Protein AF-A0A2W4LML4-F1 (afdb_monomer_lite)

Sequence (157 aa):
MCNQLRMGRSRRPENVGRGRPRARAVLAECALAEILEGARALVAPDVSPLAVELAHSPLGDSTELEAYFGSLPVYGAAENRIVLAGSVADRPLHTLRDLLAAAIEEQCRHALVLLPLDGSLARRVRLTRGSRCARARRRRRRTTSCARLRAGRCSRT

Structure (mmCIF, N/CA/C/O backbone):
data_AF-A0A2W4LML4-F1
#
_entry.id   AF-A0A2W4LML4-F1
#
loop_
_atom_site.group_PDB
_atom_site.id
_atom_site.type_symbol
_atom_site.label_atom_id
_atom_site.label_alt_id
_atom_site.label_comp_id
_atom_site.label_asym_id
_atom_site.label_entity_id
_atom_site.label_seq_id
_atom_site.pdbx_PDB_ins_code
_atom_site.Cartn_x
_atom_site.Cartn_y
_atom_site.Cartn_z
_atom_site.occupancy
_atom_site.B_iso_or_equiv
_atom_site.auth_seq_id
_atom_site.auth_comp_id
_atom_site.auth_asym_id
_atom_site.auth_atom_id
_atom_site.pdbx_PDB_model_num
ATOM 1 N N . MET A 1 1 ? 36.272 46.919 -28.232 1.00 36.78 1 MET A N 1
ATOM 2 C CA . MET A 1 1 ? 36.590 45.723 -29.045 1.00 36.78 1 MET A CA 1
ATOM 3 C C . MET A 1 1 ? 35.836 44.524 -28.478 1.00 36.78 1 MET A C 1
ATOM 5 O O . MET A 1 1 ? 35.698 44.440 -27.269 1.00 36.78 1 MET A O 1
ATOM 9 N N . CYS A 1 2 ? 35.292 43.699 -29.379 1.00 38.84 2 CYS A N 1
ATOM 10 C CA . CYS A 1 2 ? 34.509 42.461 -29.230 1.00 38.84 2 CYS A CA 1
ATOM 11 C C . CYS A 1 2 ? 34.312 41.829 -27.837 1.00 38.84 2 CYS A C 1
ATOM 13 O O . CYS A 1 2 ? 35.239 41.245 -27.291 1.00 38.84 2 CYS A O 1
ATOM 15 N N . ASN A 1 3 ? 33.048 41.746 -27.400 1.00 34.66 3 ASN A N 1
ATOM 16 C CA . ASN A 1 3 ? 32.565 40.670 -26.530 1.00 34.66 3 ASN A CA 1
ATOM 17 C C . ASN A 1 3 ? 31.539 39.833 -27.312 1.00 34.66 3 ASN A C 1
ATOM 19 O O . ASN A 1 3 ? 30.392 40.235 -27.499 1.00 34.66 3 ASN A O 1
ATOM 23 N N . GLN A 1 4 ? 31.982 38.680 -27.821 1.00 45.94 4 GLN A N 1
ATOM 24 C CA . GLN A 1 4 ? 31.119 37.681 -28.447 1.00 45.94 4 GLN A CA 1
ATOM 25 C C . GLN A 1 4 ? 30.332 36.938 -27.363 1.00 45.94 4 GLN A C 1
ATOM 27 O O . GLN A 1 4 ? 30.822 35.996 -26.742 1.00 45.94 4 GLN A O 1
ATOM 32 N N . LEU A 1 5 ? 29.078 37.338 -27.167 1.00 45.25 5 LEU A N 1
ATOM 33 C CA . LEU A 1 5 ? 28.087 36.536 -26.461 1.00 45.25 5 LEU A CA 1
ATOM 34 C C . LEU A 1 5 ? 27.708 35.347 -27.353 1.00 45.25 5 LEU A C 1
ATOM 36 O O . LEU A 1 5 ? 26.933 35.471 -28.302 1.00 45.25 5 LEU A O 1
ATOM 40 N N . ARG A 1 6 ? 28.291 34.179 -27.060 1.00 50.88 6 ARG A N 1
ATOM 41 C CA . ARG A 1 6 ? 27.882 32.894 -27.638 1.00 50.88 6 ARG A CA 1
ATOM 42 C C . ARG A 1 6 ? 26.445 32.591 -27.213 1.00 50.88 6 ARG A C 1
ATOM 44 O O . ARG A 1 6 ? 26.184 32.131 -26.105 1.00 50.88 6 ARG A O 1
ATOM 51 N N . MET A 1 7 ? 25.533 32.864 -28.139 1.00 44.16 7 MET A N 1
ATOM 52 C CA . MET A 1 7 ? 24.129 32.480 -28.109 1.00 44.16 7 MET A CA 1
ATOM 53 C C . MET A 1 7 ? 23.958 30.974 -27.898 1.00 44.16 7 MET A C 1
ATOM 55 O O . MET A 1 7 ? 24.740 30.148 -28.375 1.00 44.16 7 MET A O 1
ATOM 59 N N . GLY A 1 8 ? 22.905 30.666 -27.146 1.00 47.91 8 GLY A N 1
ATOM 60 C CA . GLY A 1 8 ? 22.579 29.375 -26.572 1.00 47.91 8 GLY A CA 1
ATOM 61 C C . GLY A 1 8 ? 22.643 28.204 -27.542 1.00 47.91 8 GLY A C 1
ATOM 62 O O . GLY A 1 8 ? 22.030 28.191 -28.609 1.00 47.91 8 GLY A O 1
ATOM 63 N N . ARG A 1 9 ? 23.299 27.137 -27.081 1.00 45.03 9 ARG A N 1
ATOM 64 C CA . ARG A 1 9 ? 22.987 25.789 -27.544 1.00 45.03 9 ARG A CA 1
ATOM 65 C C . ARG A 1 9 ? 21.539 25.501 -27.155 1.00 45.03 9 ARG A C 1
ATOM 67 O O . ARG A 1 9 ? 21.256 25.180 -26.004 1.00 45.03 9 ARG A O 1
ATOM 74 N N . SER A 1 10 ? 20.641 25.627 -28.127 1.00 51.31 10 SER A N 1
ATOM 75 C CA . SER A 1 10 ? 19.319 25.009 -28.099 1.00 51.31 10 SER A CA 1
ATOM 76 C C . SER A 1 10 ? 19.516 23.516 -27.839 1.00 51.31 10 SER A C 1
ATOM 78 O O . SER A 1 10 ? 19.880 22.749 -28.733 1.00 51.31 10 SER A O 1
ATOM 80 N N . ARG A 1 11 ? 19.370 23.108 -26.573 1.00 49.19 11 ARG A N 1
ATOM 81 C CA . ARG A 1 11 ? 19.261 21.699 -26.210 1.00 49.19 11 ARG A CA 1
ATOM 82 C C . ARG A 1 11 ? 17.929 21.238 -26.778 1.00 49.19 11 ARG A C 1
ATOM 84 O O . ARG A 1 11 ? 16.879 21.479 -26.186 1.00 49.19 11 ARG A O 1
ATOM 91 N N . ARG A 1 12 ? 17.975 20.612 -27.956 1.00 49.50 12 ARG A N 1
ATOM 92 C CA . ARG A 1 12 ? 16.870 19.786 -28.440 1.00 49.50 12 ARG A CA 1
ATOM 93 C C . ARG A 1 12 ? 16.466 18.853 -27.289 1.00 49.50 12 ARG A C 1
ATOM 95 O O . ARG A 1 12 ? 17.358 18.235 -26.707 1.00 49.50 12 ARG A O 1
ATOM 102 N N . PRO A 1 13 ? 15.175 18.746 -26.937 1.00 54.97 13 PRO A N 1
ATOM 103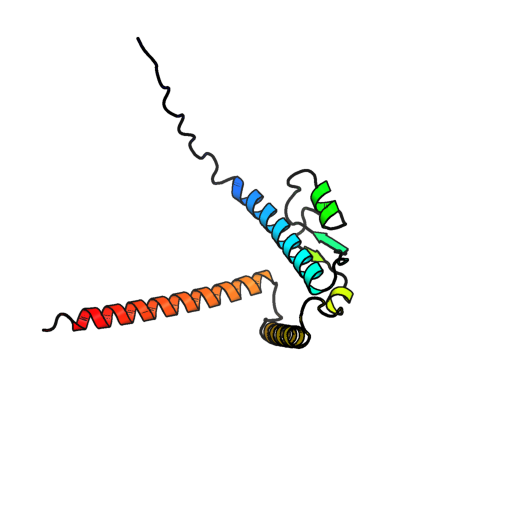 C CA . PRO A 1 13 ? 14.715 17.731 -26.002 1.00 54.97 13 PRO A CA 1
ATOM 104 C C . PRO A 1 13 ? 14.861 16.361 -26.675 1.00 54.97 13 PRO A C 1
ATOM 106 O O . PRO A 1 13 ? 13.932 15.825 -27.275 1.00 54.97 13 PRO A O 1
ATOM 109 N N . GLU A 1 14 ? 16.068 15.807 -26.625 1.00 47.34 14 GLU A N 1
ATOM 110 C CA . GLU A 1 14 ? 16.317 14.416 -26.953 1.00 47.34 14 GLU A CA 1
ATOM 111 C C . GLU A 1 14 ? 15.668 13.552 -25.867 1.00 47.34 14 GLU A C 1
ATOM 113 O O . GLU A 1 14 ? 16.011 13.634 -24.690 1.00 47.34 14 GLU A O 1
ATOM 118 N N . ASN A 1 15 ? 14.744 12.691 -26.306 1.00 49.81 15 ASN A N 1
ATOM 119 C CA . ASN A 1 15 ? 14.163 11.551 -25.583 1.00 49.81 15 ASN A CA 1
ATOM 120 C C . ASN A 1 15 ? 12.845 11.753 -24.811 1.00 49.81 15 ASN A C 1
ATOM 122 O O . ASN A 1 15 ? 12.696 11.297 -23.679 1.00 49.81 15 ASN A O 1
ATOM 126 N N . VAL A 1 16 ? 11.794 12.223 -25.492 1.00 55.59 16 VAL A N 1
ATOM 127 C CA . VAL A 1 16 ? 10.392 12.061 -25.024 1.00 55.59 16 VAL A CA 1
ATOM 128 C C . VAL A 1 16 ? 9.948 10.573 -24.965 1.00 55.59 16 VAL A C 1
ATOM 130 O O . VAL A 1 16 ? 8.914 10.239 -24.385 1.00 55.59 16 VAL A O 1
ATOM 133 N N . GLY A 1 17 ? 10.737 9.644 -25.525 1.00 52.38 17 GLY A N 1
ATOM 134 C CA . GLY A 1 17 ? 10.432 8.205 -25.565 1.00 52.38 17 GLY A CA 1
ATOM 135 C C . GLY A 1 17 ? 10.957 7.365 -24.391 1.00 52.38 17 GLY A C 1
ATOM 136 O O . GLY A 1 17 ? 10.295 6.407 -23.999 1.00 52.38 17 GLY A O 1
ATOM 137 N N . ARG A 1 18 ? 12.108 7.715 -23.793 1.00 54.50 18 ARG A N 1
ATOM 138 C CA . ARG A 1 18 ? 12.780 6.878 -22.770 1.00 54.50 18 ARG A CA 1
ATOM 139 C C . ARG A 1 18 ? 12.356 7.175 -21.325 1.00 54.50 18 ARG A C 1
ATOM 141 O O . ARG A 1 18 ? 12.561 6.342 -20.452 1.00 54.50 18 ARG A O 1
ATOM 148 N N . GLY A 1 19 ? 11.723 8.323 -21.062 1.00 62.62 19 GLY A N 1
ATOM 149 C CA . GLY A 1 19 ? 11.315 8.723 -19.704 1.00 62.62 19 GLY A CA 1
ATOM 150 C C . GLY A 1 19 ? 10.008 8.097 -19.201 1.00 62.62 19 GLY A C 1
ATOM 151 O O . GLY A 1 19 ? 9.740 8.105 -18.002 1.00 62.62 19 GLY A O 1
ATOM 152 N N . ARG A 1 20 ? 9.179 7.537 -20.092 1.00 74.62 20 ARG A N 1
ATOM 153 C CA . ARG A 1 20 ? 7.840 7.038 -19.725 1.00 74.62 20 ARG A CA 1
ATOM 154 C C . ARG A 1 20 ? 7.857 5.822 -18.787 1.00 74.62 20 ARG A C 1
ATOM 156 O O . ARG A 1 20 ? 7.042 5.821 -17.867 1.00 74.62 20 ARG A O 1
ATOM 163 N N . PRO A 1 21 ? 8.725 4.807 -18.972 1.00 84.12 21 PRO A N 1
ATOM 164 C CA . PRO A 1 21 ? 8.778 3.664 -18.059 1.00 84.12 21 PRO A CA 1
ATOM 165 C C . PRO A 1 21 ? 9.237 4.068 -16.655 1.00 84.12 21 PRO A C 1
ATOM 167 O O . PRO A 1 21 ? 8.585 3.707 -15.682 1.00 84.12 21 PRO A O 1
ATOM 170 N N . ARG A 1 22 ? 10.281 4.904 -16.556 1.00 87.62 22 ARG A N 1
ATOM 171 C CA . ARG A 1 22 ? 10.805 5.384 -15.268 1.00 87.62 22 ARG A CA 1
ATOM 172 C C . ARG A 1 22 ? 9.794 6.256 -14.526 1.00 87.62 22 ARG A C 1
ATOM 174 O O . ARG A 1 22 ? 9.556 6.029 -13.351 1.00 87.62 22 ARG A O 1
ATOM 181 N N . ALA A 1 23 ? 9.139 7.191 -15.216 1.00 89.00 23 ALA A N 1
ATOM 182 C CA . ALA A 1 23 ? 8.093 8.010 -14.602 1.00 89.00 23 ALA A CA 1
ATOM 183 C C . ALA A 1 23 ? 6.917 7.161 -14.090 1.00 89.00 23 ALA A C 1
ATOM 185 O O . ALA A 1 23 ? 6.370 7.442 -13.033 1.00 89.00 23 ALA A O 1
ATOM 186 N N . ARG A 1 24 ? 6.532 6.102 -14.815 1.00 89.88 24 ARG A N 1
ATOM 187 C CA . ARG A 1 24 ? 5.488 5.172 -14.357 1.00 89.88 24 ARG A CA 1
ATOM 188 C C . ARG A 1 24 ? 5.910 4.363 -13.134 1.00 89.88 24 ARG A C 1
ATOM 190 O O . ARG A 1 24 ? 5.059 4.131 -12.288 1.00 89.88 24 ARG A O 1
ATOM 197 N N . ALA A 1 25 ? 7.170 3.940 -13.067 1.00 94.12 25 ALA A N 1
ATOM 198 C CA . ALA A 1 25 ? 7.717 3.223 -11.920 1.00 94.12 25 ALA A CA 1
ATOM 199 C C . ALA A 1 25 ? 7.715 4.104 -10.662 1.00 94.12 25 ALA A C 1
ATOM 201 O O . ALA A 1 25 ? 7.101 3.733 -9.673 1.00 94.12 25 ALA A O 1
ATOM 202 N N . VAL A 1 26 ? 8.236 5.333 -10.757 1.00 94.81 26 VAL A N 1
ATOM 203 C CA . VAL A 1 26 ? 8.196 6.304 -9.645 1.00 94.81 26 VAL A CA 1
ATOM 204 C C . VAL A 1 26 ? 6.759 6.563 -9.186 1.00 94.81 26 VAL A C 1
ATOM 206 O O . VAL A 1 26 ? 6.466 6.531 -8.001 1.00 94.81 26 VAL A O 1
ATOM 209 N N . LEU A 1 27 ? 5.826 6.764 -10.122 1.00 93.56 27 LEU A N 1
ATOM 210 C CA . LEU A 1 27 ? 4.416 6.955 -9.769 1.00 93.56 27 LEU A CA 1
ATOM 211 C C . LEU A 1 27 ? 3.790 5.720 -9.104 1.00 93.56 27 LEU A C 1
ATOM 213 O O . LEU A 1 27 ? 2.842 5.876 -8.340 1.00 93.56 27 LEU A O 1
ATOM 217 N N . ALA A 1 28 ? 4.269 4.512 -9.406 1.00 94.56 28 ALA A N 1
ATOM 218 C CA . ALA A 1 28 ? 3.814 3.299 -8.738 1.00 94.56 28 ALA A CA 1
ATOM 219 C C . ALA A 1 28 ? 4.337 3.227 -7.297 1.00 94.56 28 ALA A C 1
ATOM 221 O O . ALA A 1 28 ? 3.540 2.974 -6.398 1.00 94.56 28 ALA A O 1
ATOM 222 N N . GLU A 1 29 ? 5.625 3.515 -7.079 1.00 97.06 29 GLU A N 1
ATOM 223 C CA . GLU A 1 29 ? 6.229 3.609 -5.743 1.00 97.06 29 GLU A CA 1
ATOM 224 C C . GLU A 1 29 ? 5.509 4.665 -4.886 1.00 97.06 29 GLU A C 1
ATOM 226 O O .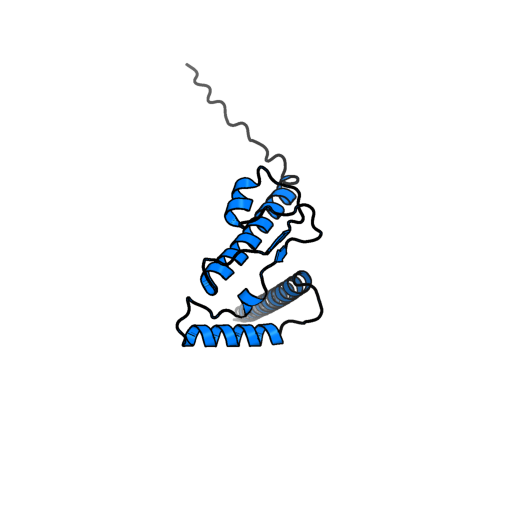 GLU A 1 29 ? 5.036 4.345 -3.796 1.00 97.06 29 GLU A O 1
ATOM 231 N N . CYS A 1 30 ? 5.314 5.884 -5.412 1.00 96.44 30 CYS A N 1
ATOM 232 C CA . CYS A 1 30 ? 4.582 6.950 -4.716 1.00 96.44 30 CYS A CA 1
ATOM 233 C C . CYS A 1 30 ? 3.143 6.544 -4.380 1.00 96.44 30 CYS A C 1
ATOM 235 O O . CYS A 1 30 ? 2.679 6.798 -3.276 1.00 96.44 30 CYS A O 1
ATOM 237 N N . ALA A 1 31 ? 2.432 5.891 -5.304 1.00 95.50 31 ALA A N 1
ATOM 238 C CA . ALA A 1 31 ? 1.056 5.473 -5.051 1.00 95.50 31 ALA A CA 1
ATOM 239 C C . ALA A 1 31 ? 0.959 4.421 -3.934 1.00 95.50 31 ALA A C 1
ATOM 241 O O . ALA A 1 31 ? 0.025 4.471 -3.137 1.00 95.50 31 ALA A O 1
ATOM 242 N N . LEU A 1 32 ? 1.899 3.469 -3.859 1.00 96.94 32 LEU A N 1
ATOM 243 C CA . LEU A 1 32 ? 1.935 2.505 -2.753 1.00 96.94 32 LEU A CA 1
ATOM 244 C C . LEU A 1 32 ? 2.316 3.177 -1.428 1.00 96.94 32 LEU A C 1
ATOM 246 O O . LEU A 1 32 ? 1.731 2.841 -0.398 1.00 96.94 32 LEU A O 1
ATOM 250 N N . ALA A 1 33 ? 3.238 4.144 -1.460 1.00 96.44 33 ALA A N 1
ATOM 251 C CA . ALA A 1 33 ? 3.607 4.932 -0.290 1.00 96.44 33 ALA A CA 1
ATOM 252 C C . ALA A 1 33 ? 2.413 5.736 0.253 1.00 96.44 33 ALA A C 1
ATOM 254 O O . ALA A 1 33 ? 2.069 5.592 1.420 1.00 96.44 33 ALA A O 1
ATOM 255 N N . GLU A 1 34 ? 1.695 6.465 -0.606 1.00 95.19 34 GLU A N 1
ATOM 256 C CA . GLU A 1 34 ? 0.483 7.212 -0.236 1.00 95.19 34 GLU A CA 1
ATOM 257 C C . GLU A 1 34 ? -0.609 6.307 0.362 1.00 95.19 34 GLU A C 1
ATOM 259 O O . GLU A 1 34 ? -1.295 6.698 1.307 1.00 95.19 34 GLU A O 1
ATOM 264 N N . ILE A 1 35 ? -0.777 5.083 -0.158 1.00 94.56 35 ILE A N 1
ATOM 265 C CA . ILE A 1 35 ? -1.723 4.104 0.404 1.00 94.56 35 ILE A CA 1
ATOM 266 C C . ILE A 1 35 ? -1.308 3.705 1.824 1.00 94.56 35 ILE A C 1
ATOM 268 O O . ILE A 1 35 ? -2.159 3.652 2.715 1.00 94.56 35 ILE A O 1
ATOM 272 N N . LEU A 1 36 ? -0.020 3.433 2.046 1.00 96.69 36 LEU A N 1
ATOM 273 C CA . LEU A 1 36 ? 0.494 3.075 3.365 1.00 96.69 36 LEU A CA 1
ATOM 274 C C . LEU A 1 36 ? 0.403 4.245 4.348 1.00 96.69 36 LEU A C 1
ATOM 276 O O . LEU A 1 36 ? -0.024 4.052 5.482 1.00 96.69 36 LEU A O 1
ATOM 280 N N . GLU A 1 37 ? 0.744 5.456 3.919 1.00 95.31 37 GLU A N 1
ATOM 281 C CA . GLU A 1 37 ? 0.567 6.681 4.703 1.00 95.31 37 GLU A CA 1
ATOM 282 C C . GLU A 1 37 ? -0.895 6.906 5.080 1.00 95.31 37 GLU A C 1
ATOM 284 O O . GLU A 1 37 ? -1.195 7.194 6.237 1.00 95.31 37 GLU A O 1
ATOM 289 N N . GLY A 1 38 ? -1.815 6.698 4.136 1.00 91.50 38 GLY A N 1
ATOM 290 C CA . GLY A 1 38 ? -3.248 6.742 4.398 1.00 91.50 38 GLY A CA 1
ATOM 291 C C . GLY A 1 38 ? -3.662 5.728 5.462 1.00 91.50 38 GLY A C 1
ATOM 292 O O . GLY A 1 38 ? -4.360 6.089 6.406 1.00 91.50 38 GLY A O 1
ATOM 293 N N . ALA A 1 39 ? -3.191 4.482 5.363 1.00 93.25 39 ALA A N 1
ATOM 294 C CA . ALA A 1 39 ? -3.447 3.462 6.379 1.00 93.25 39 ALA A CA 1
ATOM 295 C C . ALA A 1 39 ? -2.855 3.852 7.744 1.00 93.25 39 ALA A C 1
ATOM 297 O O . ALA A 1 39 ? -3.534 3.721 8.759 1.00 93.25 39 ALA A O 1
ATOM 298 N N . ARG A 1 40 ? -1.634 4.399 7.777 1.00 94.75 40 ARG A N 1
ATOM 299 C CA . ARG A 1 40 ? -0.983 4.850 9.014 1.00 94.75 40 ARG A CA 1
ATOM 300 C C . ARG A 1 40 ? -1.724 6.011 9.683 1.00 94.75 40 ARG A C 1
ATOM 302 O O . ARG A 1 40 ? -1.889 6.023 10.898 1.00 94.75 40 ARG A O 1
ATOM 309 N N . ALA A 1 41 ? -2.201 6.968 8.891 1.00 90.38 41 ALA A N 1
ATOM 310 C CA . ALA A 1 41 ? -2.921 8.141 9.380 1.00 90.38 41 ALA A CA 1
ATOM 311 C C . ALA A 1 41 ? -4.358 7.827 9.825 1.00 90.38 41 ALA A C 1
ATOM 313 O O . ALA A 1 41 ? -4.878 8.443 10.757 1.00 90.38 41 ALA A O 1
ATOM 314 N N . LEU A 1 42 ? -5.021 6.899 9.134 1.00 88.31 42 LEU A N 1
ATOM 315 C CA . LEU A 1 42 ? -6.401 6.524 9.421 1.00 88.31 42 LEU A CA 1
ATOM 316 C C . LEU A 1 42 ? -6.490 5.507 10.549 1.00 88.31 42 LEU A C 1
ATOM 318 O O . LEU A 1 42 ? -7.348 5.646 11.413 1.00 88.31 42 LEU A O 1
ATOM 322 N N . VAL A 1 43 ? -5.622 4.498 10.524 1.00 90.88 43 VAL A N 1
ATOM 323 C CA . VAL A 1 43 ? -5.745 3.322 11.375 1.00 90.88 43 VAL A CA 1
ATOM 324 C C . VAL A 1 43 ? -4.776 3.369 12.535 1.00 90.88 43 VAL A C 1
ATOM 326 O O . VAL A 1 43 ? -5.248 3.311 13.649 1.00 90.88 43 VAL A O 1
ATOM 329 N N . ALA A 1 44 ? -3.461 3.436 12.312 1.00 91.81 44 ALA A N 1
ATOM 330 C CA . ALA A 1 44 ? -2.461 3.571 13.377 1.00 91.81 44 ALA A CA 1
ATOM 331 C C . ALA A 1 44 ? -1.054 3.816 12.799 1.00 91.81 44 ALA A C 1
ATOM 333 O O . ALA A 1 44 ? -0.712 3.227 11.772 1.00 91.81 44 ALA A O 1
ATOM 334 N N . PRO A 1 45 ? -0.188 4.605 13.460 1.00 93.31 45 PRO A N 1
ATOM 335 C CA . PRO A 1 45 ? 1.129 4.955 12.922 1.00 93.31 45 PRO A CA 1
ATOM 336 C C . PRO A 1 45 ? 2.079 3.756 12.764 1.00 93.31 45 PRO A C 1
ATOM 338 O O . PRO A 1 45 ? 3.022 3.828 11.981 1.00 93.31 45 PRO A O 1
ATOM 341 N N . ASP A 1 46 ? 1.828 2.656 13.477 1.00 94.44 46 ASP A N 1
ATOM 342 C CA . ASP A 1 46 ? 2.628 1.427 13.468 1.00 94.44 46 ASP A CA 1
ATOM 343 C C . ASP A 1 46 ? 2.264 0.456 12.332 1.00 94.44 46 ASP A C 1
ATOM 345 O O . ASP A 1 46 ? 2.858 -0.618 12.230 1.00 94.44 46 ASP A O 1
ATOM 349 N N . VAL A 1 47 ? 1.295 0.794 11.472 1.00 95.62 47 VAL A N 1
ATOM 350 C CA . VAL A 1 47 ? 0.925 -0.066 10.342 1.00 95.62 47 VAL A CA 1
ATOM 351 C C . VAL A 1 47 ? 2.137 -0.275 9.430 1.00 95.62 47 VAL A C 1
ATOM 353 O O . VAL A 1 47 ? 2.698 0.671 8.864 1.00 95.62 47 VAL A O 1
ATOM 356 N N . SER A 1 48 ? 2.506 -1.545 9.268 1.00 96.81 48 SER A N 1
ATOM 357 C CA . SER A 1 48 ? 3.579 -2.004 8.391 1.00 96.81 48 SER A CA 1
ATOM 358 C C . SER A 1 48 ? 3.047 -3.063 7.419 1.00 96.81 48 SER A C 1
ATOM 360 O O . SER A 1 48 ? 2.252 -3.919 7.828 1.00 96.81 48 SER A O 1
ATOM 362 N N . PRO A 1 49 ? 3.426 -3.017 6.131 1.00 97.75 49 PRO A N 1
ATOM 363 C CA . PRO A 1 49 ? 3.078 -4.062 5.183 1.00 97.75 49 PRO A CA 1
ATOM 364 C C . PRO A 1 49 ? 3.777 -5.386 5.501 1.00 97.75 49 PRO A C 1
ATOM 366 O O . PRO A 1 49 ? 4.904 -5.424 5.980 1.00 97.75 49 PRO A O 1
ATOM 369 N N . LEU A 1 50 ? 3.102 -6.486 5.169 1.00 97.38 50 LEU A N 1
ATOM 370 C CA . LEU A 1 50 ? 3.677 -7.833 5.159 1.00 97.38 50 LEU A CA 1
ATOM 371 C C . LEU A 1 50 ? 4.533 -8.072 3.910 1.00 97.38 50 LEU A C 1
ATOM 373 O O . LEU A 1 50 ? 5.473 -8.857 3.947 1.00 97.38 50 LEU A O 1
ATOM 377 N N . ALA A 1 51 ? 4.172 -7.428 2.798 1.00 97.88 51 ALA A N 1
ATOM 378 C CA . ALA A 1 51 ? 4.911 -7.491 1.546 1.00 97.88 51 ALA A CA 1
ATOM 379 C C . ALA A 1 51 ? 4.648 -6.248 0.689 1.00 97.88 51 ALA A C 1
ATOM 381 O O . ALA A 1 51 ? 3.538 -5.700 0.679 1.00 97.88 51 ALA A O 1
ATOM 382 N N . VAL A 1 52 ? 5.664 -5.853 -0.074 1.00 98.25 52 VAL A N 1
ATOM 383 C CA . VAL A 1 52 ? 5.583 -4.824 -1.114 1.00 98.25 52 VAL A CA 1
ATOM 384 C C . VAL A 1 52 ? 6.119 -5.423 -2.406 1.00 98.25 52 VAL A C 1
ATOM 386 O O . VAL A 1 52 ? 7.252 -5.889 -2.457 1.00 98.25 52 VAL A O 1
ATOM 389 N N . GLU A 1 53 ? 5.300 -5.419 -3.450 1.00 98.44 53 GLU A N 1
ATOM 390 C CA . GLU A 1 53 ? 5.627 -5.965 -4.765 1.00 98.44 53 GLU A CA 1
ATOM 391 C C . GLU A 1 53 ? 5.571 -4.850 -5.811 1.00 98.44 53 GLU A C 1
ATOM 393 O O . GLU A 1 53 ? 4.595 -4.096 -5.891 1.00 98.44 53 GLU A O 1
ATOM 398 N N . LEU A 1 54 ? 6.612 -4.751 -6.633 1.00 98.00 54 LEU A N 1
ATOM 399 C CA . LEU A 1 54 ? 6.756 -3.755 -7.689 1.00 98.00 54 LEU A CA 1
ATOM 400 C C . LEU A 1 54 ? 6.947 -4.459 -9.034 1.00 98.00 54 LEU A C 1
ATOM 402 O O . LEU A 1 54 ? 7.812 -5.316 -9.201 1.00 98.00 54 LEU A O 1
ATOM 406 N N . ALA A 1 55 ? 6.154 -4.075 -10.033 1.00 97.38 55 ALA A N 1
ATOM 407 C CA . ALA A 1 55 ? 6.175 -4.700 -11.357 1.00 97.38 55 ALA A CA 1
ATOM 408 C C . ALA A 1 55 ? 7.346 -4.246 -12.245 1.00 97.38 55 ALA A C 1
ATOM 410 O O . ALA A 1 55 ? 7.535 -4.745 -13.354 1.00 97.38 55 ALA A O 1
ATOM 411 N N . HIS A 1 56 ? 8.114 -3.257 -11.797 1.00 96.31 56 HIS A N 1
ATOM 412 C CA . HIS A 1 56 ? 9.294 -2.759 -12.495 1.00 96.31 56 HIS A CA 1
ATOM 413 C C . HIS A 1 56 ? 10.575 -3.287 -11.843 1.00 96.31 56 HIS A C 1
ATOM 415 O O . HIS A 1 56 ? 10.549 -3.839 -10.749 1.00 96.31 56 HIS A O 1
ATOM 421 N N . SER A 1 57 ? 11.708 -3.112 -12.519 1.00 97.00 57 SER A N 1
ATOM 422 C CA . SER A 1 57 ? 13.036 -3.348 -11.942 1.00 97.00 57 SER A CA 1
ATOM 423 C C . SER A 1 57 ? 13.419 -2.231 -10.958 1.00 97.00 57 SER A C 1
ATOM 425 O O . SER A 1 57 ? 12.866 -1.130 -11.070 1.00 97.00 57 SER A O 1
ATOM 427 N N . PRO A 1 58 ? 14.385 -2.458 -10.050 1.00 96.81 58 PRO A N 1
ATOM 428 C CA . PRO A 1 58 ? 14.890 -1.416 -9.157 1.00 96.81 58 PRO A CA 1
ATOM 429 C C . PRO A 1 58 ? 15.324 -0.156 -9.920 1.00 96.81 58 PRO A C 1
ATOM 431 O O . PRO A 1 58 ? 15.975 -0.240 -10.965 1.00 96.81 58 PRO A O 1
ATOM 434 N N . LEU A 1 59 ? 14.955 1.023 -9.409 1.00 94.75 59 LEU A N 1
ATOM 435 C CA . LEU A 1 59 ? 15.317 2.317 -10.009 1.00 94.75 59 LEU A CA 1
ATOM 436 C C . LEU A 1 59 ? 16.681 2.851 -9.535 1.00 94.75 59 LEU A C 1
ATOM 438 O O . LEU A 1 59 ? 17.193 3.820 -10.111 1.00 94.75 59 LEU A O 1
ATOM 442 N N . GLY A 1 60 ? 17.241 2.217 -8.503 1.00 95.00 60 GLY A N 1
ATOM 443 C CA . GLY A 1 60 ? 18.464 2.573 -7.796 1.00 95.00 60 GLY A CA 1
ATOM 444 C C . GLY A 1 60 ? 18.608 1.729 -6.526 1.00 95.00 60 GLY A C 1
ATOM 445 O O . GLY A 1 60 ? 18.039 0.640 -6.438 1.00 95.00 60 GLY A O 1
ATOM 446 N N . ASP A 1 61 ? 19.358 2.249 -5.557 1.00 96.81 61 ASP A N 1
ATOM 447 C CA . ASP A 1 61 ? 19.422 1.694 -4.204 1.00 96.81 61 ASP A CA 1
ATOM 448 C C . ASP A 1 61 ? 18.027 1.698 -3.553 1.00 96.81 61 ASP A C 1
ATOM 450 O O . ASP A 1 61 ? 17.277 2.666 -3.677 1.00 96.81 61 ASP A O 1
ATOM 454 N N . SER A 1 62 ? 17.667 0.591 -2.904 1.00 96.94 62 SER A N 1
ATOM 455 C CA . SER A 1 62 ? 16.349 0.375 -2.295 1.00 96.94 62 SER A CA 1
ATOM 456 C C . SER A 1 62 ? 16.325 0.672 -0.795 1.00 96.94 62 SER A C 1
ATOM 458 O O . SER A 1 62 ? 15.267 0.546 -0.189 1.00 96.94 62 SER A O 1
ATOM 460 N N . THR A 1 63 ? 17.443 1.104 -0.203 1.00 97.31 63 THR A N 1
ATOM 461 C CA . THR A 1 63 ? 17.567 1.357 1.243 1.00 97.31 63 THR A CA 1
ATOM 462 C C . THR A 1 63 ? 16.508 2.333 1.772 1.00 97.31 63 THR A C 1
ATOM 464 O O . THR A 1 63 ? 15.893 2.081 2.805 1.00 97.31 63 THR A O 1
ATOM 467 N N . GLU A 1 64 ? 16.230 3.428 1.055 1.00 96.12 64 GLU A N 1
ATOM 468 C CA . GLU A 1 64 ? 15.198 4.396 1.467 1.00 96.12 64 GLU A CA 1
ATOM 469 C C . GLU A 1 64 ? 13.781 3.806 1.392 1.00 96.12 64 GLU A C 1
ATOM 471 O O . GLU A 1 64 ? 12.955 4.053 2.273 1.00 96.12 64 GLU A O 1
ATOM 476 N N . LEU A 1 65 ? 13.501 2.990 0.369 1.00 96.56 65 LEU A N 1
ATOM 477 C CA . LEU A 1 65 ? 12.212 2.310 0.224 1.00 96.56 65 LEU A CA 1
ATOM 478 C C . LEU A 1 65 ? 12.032 1.247 1.309 1.00 96.56 65 LEU A C 1
ATOM 480 O O . LEU A 1 65 ? 10.966 1.173 1.912 1.00 96.56 65 LEU A O 1
ATOM 484 N N . GLU A 1 66 ? 13.070 0.462 1.591 1.00 97.44 66 GLU A N 1
ATOM 485 C CA . GLU A 1 66 ? 13.068 -0.526 2.667 1.00 97.44 66 GLU A CA 1
ATOM 486 C C . GLU A 1 66 ? 12.830 0.135 4.026 1.00 97.44 66 GLU A C 1
ATOM 488 O O . GLU A 1 66 ? 11.963 -0.312 4.774 1.00 97.44 66 GLU A O 1
ATOM 493 N N . ALA A 1 67 ? 13.519 1.241 4.320 1.00 97.44 67 ALA A N 1
ATOM 494 C CA . ALA A 1 67 ? 13.314 1.992 5.556 1.00 97.44 67 ALA A CA 1
ATOM 495 C C . ALA A 1 67 ? 11.879 2.535 5.676 1.00 97.44 67 ALA A C 1
ATOM 497 O O . ALA A 1 67 ? 11.280 2.482 6.750 1.00 97.44 67 ALA A O 1
ATOM 498 N N . TYR A 1 68 ? 11.299 3.028 4.578 1.00 97.19 68 TYR A N 1
ATOM 499 C CA . TYR A 1 68 ? 9.939 3.566 4.568 1.00 97.19 68 TYR A CA 1
ATOM 500 C C . TYR A 1 68 ? 8.858 2.478 4.728 1.00 97.19 68 TYR A C 1
ATOM 502 O O . TYR A 1 68 ? 7.900 2.639 5.501 1.00 97.19 68 TYR A O 1
ATOM 510 N N . PHE A 1 69 ? 8.999 1.372 3.991 1.00 97.00 69 PHE A N 1
ATOM 511 C CA . PHE A 1 69 ? 8.056 0.251 3.995 1.00 97.00 69 PHE A CA 1
ATOM 512 C C . PHE A 1 69 ? 8.292 -0.735 5.144 1.00 97.00 69 PHE A C 1
ATOM 514 O O . PHE A 1 69 ? 7.432 -1.571 5.396 1.00 97.00 69 PHE A O 1
ATOM 521 N N . GLY A 1 70 ? 9.427 -0.663 5.839 1.00 96.56 70 GLY A N 1
ATOM 522 C CA . GLY A 1 70 ? 9.816 -1.617 6.881 1.00 96.56 70 GLY A CA 1
ATOM 523 C C . GLY A 1 70 ? 10.171 -3.013 6.351 1.00 96.56 70 GLY A C 1
ATOM 524 O O . GLY A 1 70 ? 10.316 -3.943 7.139 1.00 96.56 70 GLY A O 1
ATOM 525 N N . SER A 1 71 ? 10.265 -3.181 5.030 1.00 95.38 71 SER A N 1
ATOM 526 C CA . SER A 1 71 ? 10.661 -4.422 4.358 1.00 95.38 71 SER A CA 1
ATOM 527 C C . SER A 1 71 ? 11.176 -4.128 2.950 1.00 95.38 71 SER A C 1
ATOM 529 O O . SER A 1 71 ? 10.743 -3.167 2.307 1.00 95.38 71 SER A O 1
ATOM 531 N N . LEU A 1 72 ? 12.102 -4.958 2.464 1.00 97.50 72 LEU A N 1
ATOM 532 C CA . LEU A 1 72 ? 12.654 -4.826 1.119 1.00 97.50 72 LEU A CA 1
ATOM 533 C C . LEU A 1 72 ? 11.587 -5.172 0.057 1.00 97.50 72 LEU A C 1
ATOM 535 O O . LEU A 1 72 ? 11.033 -6.276 0.101 1.00 97.50 72 LEU A O 1
ATOM 539 N N . PRO A 1 73 ? 11.309 -4.287 -0.923 1.00 98.12 73 PRO A N 1
ATOM 540 C CA . PRO A 1 73 ? 10.356 -4.591 -1.985 1.00 98.12 73 PRO A CA 1
ATOM 541 C C . PRO A 1 73 ? 10.814 -5.737 -2.896 1.00 98.12 73 PRO A C 1
ATOM 543 O O . PRO A 1 73 ? 11.982 -5.837 -3.275 1.00 98.12 73 PRO A O 1
ATOM 546 N N . VAL A 1 74 ? 9.864 -6.563 -3.330 1.00 98.31 74 VAL A N 1
ATOM 547 C CA . VAL A 1 74 ? 10.076 -7.589 -4.357 1.00 98.31 74 VAL A CA 1
ATOM 548 C C . VAL A 1 74 ? 9.821 -6.979 -5.733 1.00 98.31 74 VAL A C 1
ATOM 550 O O . VAL A 1 74 ? 8.714 -6.533 -6.033 1.00 98.31 74 VAL A O 1
ATOM 553 N N . TYR A 1 75 ? 10.838 -6.972 -6.591 1.00 98.06 75 TYR A N 1
ATOM 554 C CA . TYR A 1 75 ? 10.771 -6.390 -7.935 1.00 98.06 75 TYR A CA 1
ATOM 555 C C . TYR A 1 75 ? 10.468 -7.437 -9.016 1.00 98.06 75 TYR A C 1
ATOM 557 O O . TYR A 1 75 ? 10.778 -8.617 -8.868 1.00 98.06 75 TYR A O 1
ATOM 565 N N . GLY A 1 76 ? 9.910 -6.993 -10.145 1.00 96.31 76 GLY A N 1
ATOM 566 C CA . GLY A 1 76 ? 9.559 -7.859 -11.277 1.00 96.31 76 GLY A CA 1
ATOM 567 C C . GLY A 1 76 ? 8.263 -8.657 -11.095 1.00 96.31 76 GLY A C 1
ATOM 568 O O . GLY A 1 76 ? 8.042 -9.633 -11.811 1.00 96.31 76 GLY A O 1
ATOM 569 N N . ALA A 1 77 ? 7.402 -8.252 -10.158 1.00 97.06 77 ALA A N 1
ATOM 570 C CA . ALA A 1 77 ? 6.090 -8.861 -9.961 1.00 97.06 77 ALA A CA 1
ATOM 571 C C . ALA A 1 77 ? 5.149 -8.620 -11.162 1.00 97.06 77 ALA A C 1
ATOM 573 O O . ALA A 1 77 ? 5.374 -7.751 -12.006 1.00 97.06 77 ALA A O 1
ATOM 574 N N . ALA A 1 78 ? 4.047 -9.371 -11.242 1.00 94.31 78 ALA A N 1
ATOM 575 C CA . ALA A 1 78 ? 3.060 -9.184 -12.311 1.00 94.31 78 ALA A CA 1
ATOM 576 C C . ALA A 1 78 ? 2.296 -7.847 -12.192 1.00 94.31 78 ALA A C 1
ATOM 578 O O . ALA A 1 78 ? 1.864 -7.275 -13.196 1.00 94.31 78 ALA A O 1
ATOM 579 N N . GLU A 1 79 ? 2.121 -7.348 -10.966 1.00 94.19 79 GLU A N 1
ATOM 580 C CA . GLU A 1 79 ? 1.442 -6.093 -10.650 1.00 94.19 79 GLU A CA 1
ATOM 581 C C . GLU A 1 79 ? 2.097 -5.396 -9.449 1.00 94.19 79 GLU A C 1
ATOM 583 O O . GLU A 1 79 ? 2.825 -6.020 -8.686 1.00 94.19 79 GLU A O 1
ATOM 588 N N . ASN A 1 80 ? 1.847 -4.091 -9.290 1.00 96.31 80 ASN A N 1
ATOM 589 C CA . ASN A 1 80 ? 2.259 -3.374 -8.083 1.00 96.31 80 ASN A CA 1
ATOM 590 C C . ASN A 1 80 ? 1.247 -3.660 -6.972 1.00 96.31 80 ASN A C 1
ATOM 592 O O . ASN A 1 80 ? 0.045 -3.454 -7.179 1.00 96.31 80 ASN A O 1
ATOM 596 N N . ARG A 1 81 ? 1.717 -4.094 -5.806 1.00 96.62 81 ARG A N 1
ATOM 597 C CA . ARG A 1 81 ? 0.861 -4.503 -4.692 1.00 96.62 81 ARG A CA 1
ATOM 598 C C . ARG A 1 81 ? 1.507 -4.160 -3.354 1.00 96.62 81 ARG A C 1
ATOM 600 O O . ARG A 1 81 ? 2.712 -4.279 -3.179 1.00 96.62 81 ARG A O 1
ATOM 607 N N . ILE A 1 82 ? 0.664 -3.787 -2.397 1.00 97.00 82 ILE A N 1
ATOM 608 C CA . ILE A 1 82 ? 0.995 -3.762 -0.974 1.00 97.00 82 ILE A CA 1
ATOM 609 C C . ILE A 1 82 ? 0.083 -4.761 -0.262 1.00 97.00 82 ILE A C 1
ATOM 611 O O . ILE A 1 82 ? -1.125 -4.788 -0.512 1.00 97.00 82 ILE A O 1
ATOM 615 N N . VAL A 1 83 ? 0.660 -5.613 0.580 1.00 96.31 83 VAL A N 1
ATOM 616 C CA . VAL A 1 83 ? -0.081 -6.589 1.383 1.00 96.31 83 VAL A CA 1
ATOM 617 C C . VAL A 1 83 ? -0.060 -6.120 2.827 1.00 96.31 83 VAL A C 1
ATOM 619 O O . VAL A 1 83 ? 1.006 -5.986 3.419 1.00 96.31 83 VAL A O 1
ATOM 622 N N . LEU A 1 84 ? -1.236 -5.868 3.393 1.00 95.69 84 LEU A N 1
ATOM 623 C CA . LEU A 1 84 ? -1.406 -5.525 4.804 1.00 95.69 84 LEU A CA 1
ATOM 624 C C . LEU A 1 84 ? -1.960 -6.735 5.561 1.00 95.69 84 LEU A C 1
ATOM 626 O O . LEU A 1 84 ? -2.642 -7.580 4.976 1.00 95.69 84 LEU A O 1
ATOM 630 N N . ALA A 1 85 ? -1.692 -6.809 6.864 1.00 94.75 85 ALA A N 1
ATOM 631 C CA . ALA A 1 85 ? -2.345 -7.794 7.718 1.00 94.75 85 ALA A CA 1
ATOM 632 C C . ALA A 1 85 ? -3.861 -7.543 7.754 1.00 94.75 85 ALA A C 1
ATOM 634 O O . ALA A 1 85 ? -4.298 -6.393 7.814 1.00 94.75 85 ALA A O 1
ATOM 635 N N . GLY A 1 86 ? -4.662 -8.613 7.762 1.00 91.31 86 GLY A N 1
ATOM 636 C CA . GLY A 1 86 ? -6.126 -8.503 7.833 1.00 91.31 86 GLY A CA 1
ATOM 637 C C . GLY A 1 86 ? -6.598 -7.707 9.052 1.00 91.31 86 GLY A C 1
ATOM 638 O O . GLY A 1 86 ? -7.491 -6.877 8.930 1.00 91.31 86 GLY A O 1
ATOM 639 N N . SER A 1 87 ? -5.888 -7.842 10.176 1.00 93.19 87 SER A N 1
ATOM 640 C CA . SER A 1 87 ? -6.154 -7.104 11.413 1.00 93.19 87 SER A CA 1
ATOM 641 C C . SER A 1 87 ? -6.062 -5.583 11.273 1.00 93.19 87 SER A C 1
ATOM 643 O O . SER A 1 87 ? -6.606 -4.875 12.111 1.00 93.19 87 SER A O 1
ATOM 645 N N . VAL A 1 88 ? -5.403 -5.050 10.236 1.00 91.88 88 VAL A N 1
ATOM 646 C CA . VAL A 1 88 ? -5.395 -3.603 9.957 1.00 91.88 88 VAL A CA 1
ATOM 647 C C . VAL A 1 88 ? -6.785 -3.123 9.534 1.00 91.88 88 VAL A C 1
ATOM 649 O O . VAL A 1 88 ? -7.162 -2.008 9.877 1.00 91.88 88 VAL A O 1
ATOM 652 N N . ALA A 1 89 ? -7.561 -3.950 8.828 1.00 87.88 89 ALA A N 1
ATOM 653 C CA . ALA A 1 89 ? -8.917 -3.601 8.402 1.00 87.88 89 ALA A CA 1
ATOM 654 C C . ALA A 1 89 ? -9.933 -3.624 9.556 1.00 87.88 89 ALA A C 1
ATOM 656 O O . ALA A 1 89 ? -10.952 -2.944 9.473 1.00 87.88 89 ALA A O 1
ATOM 657 N N . ASP A 1 90 ? -9.642 -4.376 10.621 1.00 87.81 90 ASP A N 1
ATOM 658 C CA . ASP A 1 90 ? -10.511 -4.508 11.797 1.00 87.81 90 ASP A CA 1
ATOM 659 C C . ASP A 1 90 ? -10.267 -3.414 12.851 1.00 87.81 90 ASP A C 1
ATOM 661 O O . ASP A 1 90 ? -11.005 -3.301 13.832 1.00 87.81 90 ASP A O 1
ATOM 665 N N . ARG A 1 91 ? -9.209 -2.611 12.686 1.00 86.56 91 ARG A N 1
ATOM 666 C CA . ARG A 1 91 ? -8.862 -1.534 13.618 1.00 86.56 91 ARG A CA 1
ATOM 667 C C . ARG A 1 91 ? -9.763 -0.305 13.389 1.00 86.56 91 ARG A C 1
ATOM 669 O O . ARG A 1 91 ? -10.026 0.057 12.242 1.00 86.56 91 ARG A O 1
ATOM 676 N N . PRO A 1 92 ? -10.191 0.386 14.462 1.00 84.19 92 PRO A N 1
ATOM 677 C CA . PRO A 1 92 ? -11.010 1.590 14.351 1.00 84.19 92 PRO A CA 1
ATOM 678 C C . PRO A 1 92 ? -10.209 2.773 13.790 1.00 84.19 92 PRO A C 1
ATOM 680 O O . PRO A 1 92 ? -9.007 2.887 14.025 1.00 84.19 92 PRO A O 1
ATOM 683 N N . LEU A 1 93 ? -10.887 3.700 13.109 1.00 85.25 93 LEU A N 1
ATOM 684 C CA . LEU A 1 93 ? -10.257 4.907 12.567 1.00 85.25 93 LEU A CA 1
ATOM 685 C C . LEU A 1 93 ? -9.906 5.898 13.695 1.00 85.25 93 LEU A C 1
ATOM 687 O O . LEU A 1 93 ? -10.794 6.376 14.394 1.00 85.25 93 LEU A O 1
ATOM 691 N N . HIS A 1 94 ? -8.624 6.229 13.881 1.00 76.12 94 HIS A N 1
ATOM 692 C CA . HIS A 1 94 ? -8.131 7.008 15.032 1.00 76.12 94 HIS A CA 1
ATOM 693 C C . HIS A 1 94 ? -8.271 8.535 14.896 1.00 76.12 94 HIS A C 1
ATOM 695 O O . HIS A 1 94 ? -8.281 9.246 15.898 1.00 76.12 94 HIS A O 1
ATOM 701 N N . THR A 1 95 ? -8.348 9.069 13.675 1.00 67.12 95 THR A N 1
ATOM 702 C CA . THR A 1 95 ? -8.236 10.521 13.410 1.00 67.12 95 THR A CA 1
ATOM 703 C C . THR A 1 95 ? -9.563 11.233 13.155 1.00 67.12 95 THR A C 1
ATOM 705 O O . THR A 1 95 ? -9.589 12.440 12.902 1.00 67.12 95 THR A O 1
ATOM 708 N N . LEU A 1 96 ? -10.686 10.525 13.239 1.00 65.94 96 LEU A N 1
ATOM 709 C CA . LEU A 1 96 ? -11.998 11.077 12.930 1.00 65.94 96 LEU A CA 1
ATOM 710 C C . LEU A 1 96 ? -12.815 11.195 14.215 1.00 65.94 96 LEU A C 1
ATOM 712 O O . LEU A 1 96 ? -12.958 10.226 14.949 1.00 65.94 96 LEU A O 1
ATOM 716 N N . ARG A 1 97 ? -13.390 12.379 14.474 1.00 73.12 97 ARG A N 1
ATOM 717 C CA . ARG A 1 97 ? -14.464 12.511 15.474 1.00 73.12 97 ARG A CA 1
ATOM 718 C C . ARG A 1 97 ? -15.529 11.458 15.162 1.00 73.12 97 ARG A C 1
ATOM 720 O O . ARG A 1 97 ? -15.889 11.338 13.992 1.00 73.12 97 ARG A O 1
ATOM 727 N N . ASP A 1 98 ? -16.056 10.770 16.170 1.00 73.44 98 ASP A N 1
ATOM 728 C CA . ASP A 1 98 ? -16.914 9.578 16.024 1.00 73.44 98 ASP A CA 1
ATOM 729 C C . ASP A 1 98 ? -18.009 9.709 14.946 1.00 73.44 98 ASP A C 1
ATOM 731 O O . ASP A 1 98 ? -18.223 8.807 14.140 1.00 73.44 98 ASP A O 1
ATOM 735 N N . LEU A 1 99 ? -18.653 10.879 14.851 1.00 72.62 9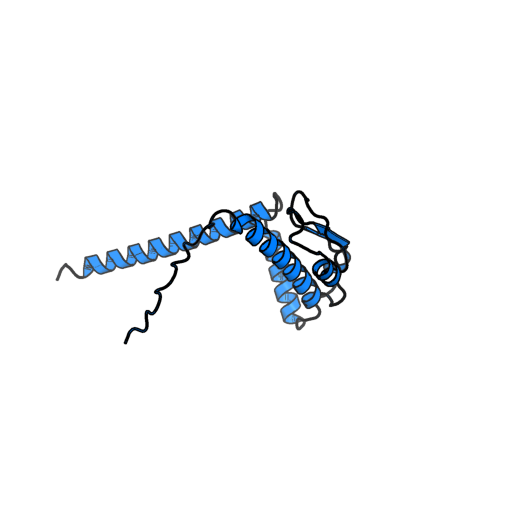9 LEU A N 1
ATOM 736 C CA . LEU A 1 99 ? -19.665 11.175 13.827 1.00 72.62 99 LEU A CA 1
ATOM 737 C C . LEU A 1 99 ? -19.119 11.194 12.388 1.00 72.62 99 LEU A C 1
ATOM 739 O O . LEU A 1 99 ? -19.788 10.732 11.465 1.00 72.62 99 LEU A O 1
ATOM 743 N N . LEU A 1 100 ? -17.920 11.739 12.176 1.00 77.12 100 LEU A N 1
ATOM 744 C CA . LEU A 1 100 ? -17.268 11.761 10.867 1.00 77.12 100 LEU A CA 1
ATOM 745 C C . LEU A 1 100 ? -16.731 10.374 10.496 1.00 77.12 100 LEU A C 1
ATOM 747 O O . LEU A 1 100 ? -16.816 9.997 9.329 1.00 77.12 100 LEU A O 1
ATOM 751 N N . ALA A 1 101 ? -16.234 9.614 11.478 1.00 74.31 101 ALA A N 1
ATOM 752 C CA . ALA A 1 101 ? -15.819 8.225 11.289 1.00 74.31 101 ALA A CA 1
ATOM 753 C C . ALA A 1 101 ? -16.987 7.380 10.771 1.00 74.31 101 ALA A C 1
ATOM 755 O O . ALA A 1 101 ? -16.900 6.816 9.682 1.00 74.31 101 ALA A O 1
ATOM 756 N N . ALA A 1 102 ? -18.122 7.412 11.477 1.00 74.94 102 ALA A N 1
ATOM 757 C CA . ALA A 1 102 ? -19.325 6.676 11.100 1.00 74.94 102 ALA A CA 1
ATOM 758 C C . ALA A 1 102 ? -19.863 7.088 9.718 1.00 74.94 102 ALA A C 1
ATOM 760 O O . ALA A 1 102 ? -20.249 6.239 8.915 1.00 74.94 102 ALA A O 1
ATOM 761 N N . ALA A 1 103 ? -19.859 8.389 9.401 1.00 77.44 103 ALA A N 1
ATOM 762 C CA . ALA A 1 103 ? -20.294 8.871 8.092 1.00 77.44 103 ALA A CA 1
ATOM 763 C C . ALA A 1 103 ? -19.374 8.396 6.953 1.00 77.44 103 ALA A C 1
ATOM 765 O O . ALA A 1 103 ? -19.861 8.040 5.877 1.00 77.44 103 ALA A O 1
ATOM 766 N N . ILE A 1 104 ? -18.056 8.379 7.177 1.00 79.50 104 ILE A N 1
ATOM 767 C CA . ILE A 1 104 ? -17.081 7.881 6.201 1.00 79.50 104 ILE A CA 1
ATOM 768 C C . ILE A 1 104 ? -17.205 6.366 6.043 1.00 79.50 104 ILE A C 1
ATOM 770 O O . ILE A 1 104 ? -17.225 5.885 4.913 1.00 79.50 104 ILE A O 1
ATOM 774 N N . GLU A 1 105 ? -17.343 5.614 7.134 1.00 76.75 105 GLU A N 1
ATOM 775 C CA . GLU A 1 105 ? -17.565 4.167 7.085 1.00 76.75 105 GLU A CA 1
ATOM 776 C C . GLU A 1 105 ? -18.822 3.813 6.295 1.00 76.75 105 GLU A C 1
ATOM 778 O O . GLU A 1 105 ? -18.776 2.950 5.417 1.00 76.75 105 GLU A O 1
ATOM 783 N N . GLU A 1 106 ? -19.927 4.519 6.538 1.00 79.25 106 GLU A N 1
ATOM 784 C CA . GLU A 1 106 ? -21.170 4.298 5.804 1.00 79.25 106 GLU A CA 1
ATOM 785 C C . GLU A 1 106 ? -21.011 4.637 4.315 1.00 79.25 106 GLU A C 1
ATOM 787 O O . GLU A 1 106 ? -21.434 3.871 3.447 1.00 79.25 106 GLU A O 1
ATOM 792 N N . GLN A 1 107 ? -20.315 5.732 3.986 1.00 78.06 107 GLN A N 1
ATOM 793 C CA . GLN A 1 107 ? -19.986 6.063 2.597 1.00 78.06 107 GLN A CA 1
ATOM 794 C C . GLN A 1 107 ? -19.099 5.004 1.935 1.00 78.06 107 GLN A C 1
ATOM 796 O O . GLN A 1 107 ? -19.329 4.660 0.774 1.00 78.06 107 GLN A O 1
ATOM 801 N N . CYS A 1 108 ? -18.110 4.472 2.650 1.00 76.69 108 CYS A N 1
ATOM 802 C CA . CYS A 1 108 ? -17.248 3.398 2.171 1.00 76.69 108 CYS A CA 1
ATOM 803 C C . CYS A 1 108 ? -18.049 2.115 1.940 1.00 76.69 108 CYS A C 1
ATOM 805 O O . CYS A 1 108 ? -17.920 1.507 0.878 1.00 76.69 108 CYS A O 1
ATOM 807 N N . ARG A 1 109 ? -18.934 1.739 2.869 1.00 76.06 109 ARG A N 1
ATOM 808 C CA . ARG A 1 109 ? -19.827 0.579 2.746 1.00 76.06 109 ARG A CA 1
ATOM 809 C C . ARG A 1 109 ? -20.745 0.712 1.532 1.00 76.06 109 ARG A C 1
ATOM 811 O O . ARG A 1 109 ? -20.788 -0.186 0.693 1.00 76.06 109 ARG A O 1
ATOM 818 N N . HIS A 1 110 ? -21.393 1.865 1.373 1.00 74.12 110 HIS A N 1
ATOM 819 C CA . HIS A 1 110 ? -22.190 2.185 0.188 1.00 74.12 110 HIS A CA 1
ATOM 820 C C . HIS A 1 110 ? -21.361 2.124 -1.102 1.00 74.12 110 HIS A C 1
ATOM 822 O O . HIS A 1 110 ? -21.805 1.566 -2.105 1.00 74.12 110 HIS A O 1
ATOM 828 N N . ALA A 1 111 ? -20.145 2.673 -1.098 1.00 74.62 111 ALA A N 1
ATOM 829 C CA . ALA A 1 111 ? -19.262 2.625 -2.257 1.00 74.62 111 ALA A CA 1
ATOM 830 C C . ALA A 1 111 ? -18.856 1.186 -2.608 1.00 74.62 111 ALA A C 1
ATOM 832 O O . ALA A 1 111 ? -18.834 0.848 -3.789 1.00 74.62 111 ALA A O 1
ATOM 833 N N . LEU A 1 112 ? -18.583 0.340 -1.610 1.00 70.81 112 LEU A N 1
ATOM 834 C CA . LEU A 1 112 ? -18.235 -1.071 -1.787 1.00 70.81 112 LEU A CA 1
ATOM 835 C C . LEU A 1 112 ? -19.385 -1.877 -2.393 1.00 70.81 112 LEU A C 1
ATOM 837 O O . LEU A 1 112 ? -19.146 -2.632 -3.330 1.00 70.81 112 LEU A O 1
ATOM 841 N N . VAL A 1 113 ? -20.625 -1.659 -1.945 1.00 74.69 113 VAL A N 1
ATOM 842 C CA . VAL A 1 113 ? -21.823 -2.291 -2.535 1.00 74.69 113 VAL A CA 1
ATOM 843 C C . VAL A 1 113 ? -21.987 -1.924 -4.014 1.00 74.69 113 VAL A C 1
ATOM 845 O O . VAL A 1 113 ? -22.422 -2.739 -4.824 1.00 74.69 113 VAL A O 1
ATOM 848 N N . LEU A 1 114 ? -21.617 -0.698 -4.388 1.00 75.00 114 LEU A N 1
ATOM 849 C CA . LEU A 1 114 ? -21.690 -0.220 -5.770 1.00 75.00 114 LEU A CA 1
ATOM 850 C C . LEU A 1 114 ? -20.488 -0.635 -6.629 1.00 75.00 114 LEU A C 1
ATOM 852 O O . LEU A 1 114 ? -20.513 -0.430 -7.849 1.00 75.00 114 LEU A O 1
ATOM 856 N N . LEU A 1 115 ? -19.423 -1.175 -6.030 1.00 65.62 115 LEU A N 1
ATOM 857 C CA . LEU A 1 115 ? -18.277 -1.667 -6.781 1.00 65.62 115 LEU A CA 1
ATOM 858 C C . LEU A 1 115 ? -18.609 -3.065 -7.320 1.00 65.62 115 LEU A C 1
ATOM 860 O O . LEU A 1 115 ? -18.907 -3.964 -6.540 1.00 65.62 115 LEU A O 1
ATOM 864 N N . PRO A 1 116 ? -18.521 -3.289 -8.645 1.00 63.09 116 PRO A N 1
ATOM 865 C CA . PRO A 1 116 ? -18.664 -4.630 -9.188 1.00 63.09 116 PRO A CA 1
ATOM 866 C C . PRO A 1 116 ? -17.587 -5.524 -8.564 1.00 63.09 116 PRO A C 1
ATOM 868 O O . PRO A 1 116 ? -16.390 -5.253 -8.730 1.00 63.09 116 PRO A O 1
ATOM 871 N N . LEU A 1 117 ? -18.010 -6.562 -7.840 1.00 65.56 117 LEU A N 1
ATOM 872 C CA . LEU A 1 117 ? -17.107 -7.550 -7.241 1.00 65.56 117 LEU A CA 1
ATOM 873 C C . LEU A 1 117 ? -16.349 -8.332 -8.330 1.00 65.56 117 LEU A C 1
ATOM 875 O O . LEU A 1 117 ? -15.200 -8.726 -8.130 1.00 65.56 117 LEU A O 1
ATOM 879 N N . ASP A 1 118 ? -16.927 -8.416 -9.531 1.00 60.38 118 ASP A N 1
ATOM 880 C CA . ASP A 1 118 ? -16.360 -9.129 -10.670 1.00 60.38 118 ASP A CA 1
ATOM 881 C C . ASP A 1 118 ? -15.347 -8.265 -11.445 1.00 60.38 118 ASP A C 1
ATOM 883 O O . ASP A 1 118 ? -15.669 -7.510 -12.372 1.00 60.38 118 ASP A O 1
ATOM 887 N N . GLY A 1 119 ? -14.072 -8.386 -11.072 1.00 60.28 119 GLY A N 1
ATOM 888 C CA . GLY A 1 119 ? -12.939 -7.934 -11.883 1.00 60.28 119 GLY A CA 1
ATOM 889 C C . GLY A 1 119 ? -11.851 -7.180 -11.121 1.00 60.28 119 GLY A C 1
ATOM 890 O O . GLY A 1 119 ? -12.053 -6.673 -10.022 1.00 60.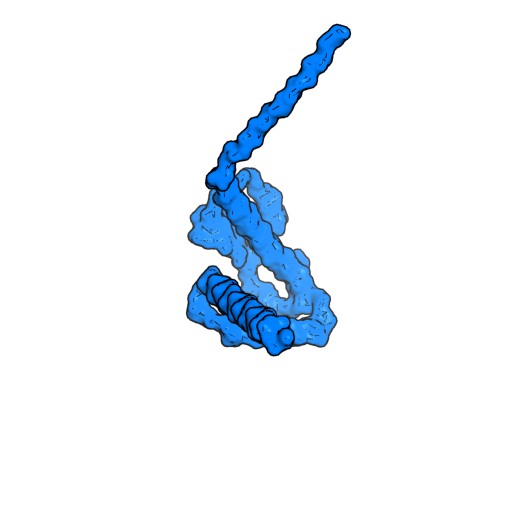28 119 GLY A O 1
ATOM 891 N N . SER A 1 120 ? -10.667 -7.076 -11.732 1.00 66.00 120 SER A N 1
ATOM 892 C CA . SER A 1 120 ? -9.512 -6.421 -11.107 1.00 66.00 120 SER A CA 1
ATOM 893 C C . SER A 1 120 ? -9.759 -4.938 -10.799 1.00 66.00 120 SER A C 1
ATOM 895 O O . SER A 1 120 ? -10.490 -4.244 -11.516 1.00 66.00 120 SER A O 1
ATOM 897 N N . LEU A 1 121 ? -9.088 -4.407 -9.770 1.00 59.91 121 LEU A N 1
ATOM 898 C CA . LEU A 1 121 ? -9.124 -2.980 -9.418 1.00 59.91 121 LEU A CA 1
ATOM 899 C C . LEU A 1 121 ? -8.828 -2.084 -10.633 1.00 59.91 121 LEU A C 1
ATOM 901 O O . LEU A 1 121 ? -9.515 -1.088 -10.857 1.00 59.91 121 LEU A O 1
ATOM 905 N N . ALA A 1 122 ? -7.882 -2.488 -11.486 1.00 59.88 122 ALA A N 1
ATOM 906 C CA . ALA A 1 122 ? -7.569 -1.796 -12.733 1.00 59.88 122 ALA A CA 1
ATOM 907 C C . ALA A 1 122 ? -8.771 -1.717 -13.695 1.00 59.88 122 ALA A C 1
ATOM 909 O O . ALA A 1 122 ? -9.008 -0.675 -14.315 1.00 59.88 122 ALA A O 1
ATOM 910 N N . ARG A 1 123 ? -9.564 -2.792 -13.820 1.00 63.22 123 ARG A N 1
ATOM 911 C CA . ARG A 1 123 ? -10.818 -2.788 -14.594 1.00 63.22 123 ARG A CA 1
ATOM 912 C C . ARG A 1 123 ? -11.833 -1.825 -13.975 1.00 63.22 123 ARG A C 1
ATOM 914 O O . ARG A 1 123 ? -12.419 -1.030 -14.710 1.00 63.22 123 ARG A O 1
ATOM 921 N N . ARG A 1 124 ? -11.974 -1.818 -12.647 1.00 66.00 124 ARG A N 1
ATOM 922 C CA . ARG A 1 124 ? -12.882 -0.908 -11.924 1.00 66.00 124 ARG A CA 1
ATOM 923 C C . ARG A 1 124 ? -12.505 0.564 -12.114 1.00 66.00 124 ARG A C 1
ATOM 925 O O . ARG A 1 124 ? -13.351 1.368 -12.497 1.00 66.00 124 ARG A O 1
ATOM 932 N N . VAL A 1 125 ? -11.225 0.916 -11.977 1.00 65.88 125 VAL A N 1
ATOM 933 C CA . VAL A 1 125 ? -10.729 2.286 -12.215 1.00 65.88 125 VAL A CA 1
ATOM 934 C C . VAL A 1 125 ? -10.999 2.737 -13.655 1.00 65.88 125 VAL A C 1
ATOM 936 O O . VAL A 1 125 ? -11.415 3.880 -13.876 1.00 65.88 125 VAL A O 1
ATOM 939 N N . ARG A 1 126 ? -10.826 1.850 -14.648 1.00 68.56 126 ARG A N 1
ATOM 940 C CA . ARG A 1 126 ? -11.158 2.143 -16.054 1.00 68.56 126 ARG A CA 1
ATOM 941 C C . ARG A 1 126 ? -12.651 2.420 -16.252 1.00 68.56 126 ARG A C 1
ATOM 943 O O . ARG A 1 126 ? -12.989 3.397 -16.922 1.00 68.56 126 ARG A O 1
ATOM 950 N N . LEU A 1 127 ? -13.532 1.630 -15.640 1.00 67.50 127 LEU A N 1
ATOM 951 C CA . LEU A 1 127 ? -14.986 1.831 -15.710 1.00 67.50 127 LEU A CA 1
ATOM 952 C C . LEU A 1 127 ? -15.417 3.154 -15.052 1.00 67.50 127 LEU A C 1
ATOM 954 O O . LEU A 1 127 ? -16.186 3.930 -15.633 1.00 67.50 127 LEU A O 1
ATOM 958 N N . THR A 1 128 ? -14.864 3.481 -13.883 1.00 65.50 128 THR A N 1
ATOM 959 C CA . THR A 1 128 ? -15.170 4.732 -13.170 1.00 65.50 128 THR A CA 1
ATOM 960 C C . THR A 1 128 ? -14.654 5.961 -13.923 1.00 65.50 128 THR A C 1
ATOM 962 O O . THR A 1 128 ? -15.360 6.967 -14.042 1.00 65.50 128 THR A O 1
ATOM 965 N N . ARG A 1 129 ? -13.455 5.888 -14.516 1.00 64.94 129 ARG A N 1
ATOM 966 C CA . ARG A 1 129 ? -12.935 6.955 -15.388 1.00 64.94 129 ARG A CA 1
ATOM 967 C C . ARG A 1 129 ? -13.779 7.116 -16.653 1.00 64.94 129 ARG A C 1
ATOM 969 O O . ARG A 1 129 ? -14.161 8.240 -16.985 1.00 64.94 129 ARG A O 1
ATOM 976 N N . GLY A 1 130 ? -14.135 6.014 -17.315 1.00 67.19 130 GLY A N 1
ATOM 977 C CA . GLY A 1 130 ? -14.973 6.025 -18.516 1.00 67.19 130 GLY A CA 1
ATOM 978 C C . GLY A 1 130 ? -16.338 6.678 -18.280 1.00 67.19 130 GLY A C 1
ATOM 979 O O . GLY A 1 130 ? -16.749 7.558 -19.040 1.00 67.19 130 GLY A O 1
ATOM 980 N N . SER A 1 131 ? -17.008 6.332 -17.178 1.00 64.69 131 SER A N 1
ATOM 981 C CA . SER A 1 131 ? -18.327 6.881 -16.831 1.00 64.69 131 SER A CA 1
ATOM 982 C C . SER A 1 131 ? -18.290 8.370 -16.447 1.00 64.69 131 SER A C 1
ATOM 984 O O . SER A 1 131 ? -19.203 9.123 -16.811 1.00 64.69 131 SER A O 1
ATOM 986 N N . ARG A 1 132 ? -17.227 8.844 -15.778 1.00 61.03 132 ARG A N 1
ATOM 987 C CA . ARG A 1 132 ? -17.018 10.280 -15.498 1.00 61.03 132 ARG A CA 1
ATOM 988 C C . ARG A 1 132 ? -16.729 11.072 -16.777 1.00 61.03 132 ARG A C 1
ATOM 990 O O . ARG A 1 132 ? -17.341 12.120 -16.993 1.00 61.03 132 ARG A O 1
ATOM 997 N N . CYS A 1 133 ? -15.890 10.548 -17.674 1.00 64.69 133 CYS A N 1
ATOM 998 C CA . CYS A 1 133 ? -15.633 11.162 -18.981 1.00 64.69 133 CYS A CA 1
ATOM 999 C C . CYS A 1 133 ? -16.897 11.226 -19.854 1.00 64.69 133 CYS A C 1
ATOM 1001 O O . CYS A 1 133 ? -17.155 12.251 -20.490 1.00 64.69 133 CYS A O 1
ATOM 1003 N N . ALA A 1 134 ? -17.722 10.175 -19.852 1.00 63.84 134 ALA A N 1
ATOM 1004 C CA . ALA A 1 134 ? -18.993 10.156 -20.573 1.00 63.84 134 ALA A CA 1
ATOM 1005 C C . ALA A 1 134 ? -19.975 11.221 -20.044 1.00 63.84 134 ALA A C 1
ATOM 1007 O O . ALA A 1 134 ? -20.573 11.959 -20.834 1.00 63.84 134 ALA A O 1
ATOM 1008 N N . ARG A 1 135 ? -20.089 11.375 -18.714 1.00 66.44 135 ARG A N 1
ATOM 1009 C CA . ARG A 1 135 ? -20.900 12.433 -18.080 1.00 66.44 135 ARG A CA 1
ATOM 1010 C C . ARG A 1 135 ? -20.394 13.839 -18.412 1.00 66.44 135 ARG A C 1
ATOM 1012 O O . ARG A 1 135 ? -21.197 14.698 -18.777 1.00 66.44 135 ARG A O 1
ATOM 1019 N N . ALA A 1 136 ? -19.081 14.066 -18.362 1.00 64.50 136 ALA A N 1
ATOM 1020 C CA . ALA A 1 136 ? -18.480 15.354 -18.715 1.00 64.50 136 ALA A CA 1
ATOM 1021 C C . ALA A 1 136 ? -18.730 15.727 -20.190 1.00 64.50 136 ALA A C 1
ATOM 1023 O O . ALA A 1 136 ? -19.099 16.866 -20.491 1.00 64.50 136 ALA A O 1
ATOM 1024 N N . ARG A 1 137 ? -18.623 14.758 -21.114 1.00 69.56 137 ARG A N 1
ATOM 1025 C CA . ARG A 1 137 ? -18.946 14.956 -22.540 1.00 69.56 137 ARG A CA 1
ATOM 1026 C C . ARG A 1 137 ? -20.427 15.275 -22.763 1.00 69.56 137 ARG A C 1
ATOM 1028 O O . ARG A 1 137 ? -20.730 16.183 -23.536 1.00 69.56 137 ARG A O 1
ATOM 1035 N N . ARG A 1 138 ? -21.350 14.593 -22.070 1.00 71.06 138 ARG A N 1
ATOM 1036 C CA . ARG A 1 138 ? -22.793 14.902 -22.142 1.00 71.06 138 ARG A CA 1
ATOM 1037 C C . ARG A 1 138 ? -23.107 16.311 -21.629 1.00 71.06 138 ARG A C 1
ATOM 1039 O O . ARG A 1 138 ? -23.869 17.022 -22.281 1.00 71.06 138 ARG A O 1
ATOM 1046 N N . ARG A 1 139 ? -22.484 16.750 -20.526 1.00 71.31 139 ARG A N 1
ATOM 1047 C CA . ARG A 1 139 ? -22.622 18.134 -20.028 1.00 71.31 139 ARG A CA 1
ATOM 1048 C C . ARG A 1 139 ? -22.111 19.163 -21.041 1.00 71.31 139 ARG A C 1
ATOM 1050 O O . ARG A 1 139 ? -22.846 20.094 -21.349 1.00 71.31 139 ARG A O 1
ATOM 1057 N N . ARG A 1 140 ? -20.923 18.960 -21.630 1.00 68.56 140 ARG A N 1
ATOM 1058 C CA . ARG A 1 140 ? -20.380 19.864 -22.667 1.00 68.56 140 ARG A CA 1
ATOM 1059 C C . ARG A 1 140 ? -21.246 19.940 -23.927 1.00 68.56 140 ARG A C 1
ATOM 1061 O O . ARG A 1 140 ? -21.381 21.018 -24.499 1.00 68.56 140 ARG A O 1
ATOM 1068 N N . ARG A 1 141 ? -21.849 18.828 -24.366 1.00 72.19 141 ARG A N 1
ATOM 1069 C CA . ARG A 1 141 ? -22.779 18.829 -25.513 1.00 72.19 141 ARG A CA 1
ATOM 1070 C C . ARG A 1 141 ? -24.075 19.584 -25.209 1.00 72.19 141 ARG A C 1
ATOM 1072 O O . ARG A 1 141 ? -24.558 20.314 -26.065 1.00 72.19 141 ARG A O 1
ATOM 1079 N N . ARG A 1 142 ? -24.608 19.474 -23.986 1.00 68.44 142 ARG A N 1
ATOM 1080 C CA . ARG A 1 142 ? -25.789 20.250 -23.567 1.00 68.44 142 ARG A CA 1
ATOM 1081 C C . ARG A 1 142 ? -25.507 21.753 -23.507 1.00 68.44 142 ARG A C 1
ATOM 1083 O O . ARG A 1 142 ? -26.312 22.528 -24.010 1.00 68.44 142 ARG A O 1
ATOM 1090 N N . THR A 1 143 ? -24.358 22.171 -22.974 1.00 71.38 143 THR A N 1
ATOM 1091 C CA . THR A 1 143 ? -24.009 23.602 -22.910 1.00 71.38 143 THR A CA 1
ATOM 1092 C C . THR A 1 143 ? -23.756 24.208 -24.291 1.00 71.38 143 THR A C 1
ATOM 1094 O O . THR A 1 143 ? -24.244 25.300 -24.571 1.00 71.38 143 THR A O 1
ATOM 1097 N N . THR A 1 144 ? -23.084 23.489 -25.195 1.00 68.12 144 THR A N 1
ATOM 1098 C CA . THR A 1 144 ? -22.890 23.955 -26.584 1.00 68.12 144 THR A CA 1
ATOM 1099 C C . THR A 1 144 ? -24.182 23.957 -27.405 1.00 68.12 144 THR A C 1
ATOM 1101 O O . THR A 1 144 ? -24.361 24.843 -28.239 1.00 68.12 144 THR A O 1
ATOM 1104 N N . SER A 1 145 ? -25.108 23.029 -27.149 1.00 69.00 145 SER A N 1
ATOM 1105 C CA . SER A 1 145 ? -26.440 23.034 -27.770 1.00 69.00 145 SER A CA 1
ATOM 1106 C C . SER A 1 145 ? -27.279 24.237 -27.325 1.00 69.00 145 SER A C 1
ATOM 1108 O O . SER A 1 145 ? -27.878 24.904 -28.165 1.00 69.00 145 SER A O 1
ATOM 1110 N N . CYS A 1 146 ? -27.289 24.569 -26.028 1.00 63.69 146 CYS A N 1
ATOM 1111 C CA . CYS A 1 146 ? -27.989 25.759 -25.530 1.00 63.69 146 CYS A CA 1
ATOM 1112 C C . CYS A 1 146 ? -27.371 27.068 -26.046 1.00 63.69 146 CYS A C 1
ATOM 1114 O O . CYS A 1 146 ? -28.106 28.004 -26.351 1.00 63.69 146 CYS A O 1
ATOM 1116 N N . ALA A 1 147 ? -26.043 27.132 -26.188 1.00 60.47 147 ALA A N 1
ATOM 1117 C CA . ALA A 1 147 ? -25.365 28.304 -26.741 1.00 60.47 147 ALA A CA 1
ATOM 1118 C C . ALA A 1 147 ? -25.751 28.565 -28.211 1.00 60.47 147 ALA A C 1
ATOM 1120 O O . ALA A 1 147 ? -26.037 29.704 -28.572 1.00 60.47 147 ALA A O 1
ATOM 1121 N N . ARG A 1 148 ? -25.853 27.517 -29.046 1.00 62.38 148 ARG A N 1
ATOM 1122 C CA . ARG A 1 148 ? -26.303 27.660 -30.446 1.00 62.38 148 ARG A CA 1
ATOM 1123 C C . ARG A 1 148 ? -27.767 28.07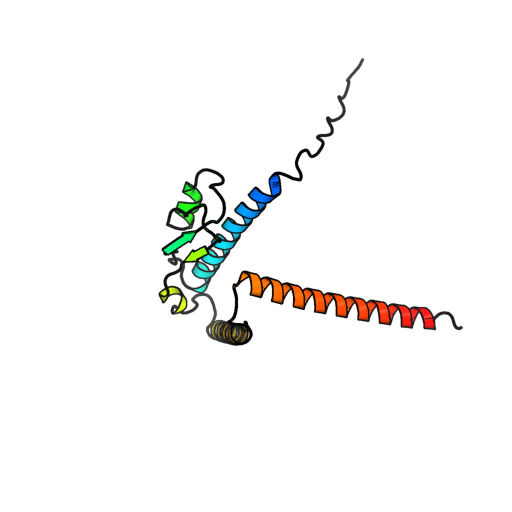6 -30.564 1.00 62.38 148 ARG A C 1
ATOM 1125 O O . ARG A 1 148 ? -28.092 28.904 -31.406 1.00 62.38 148 ARG A O 1
ATOM 1132 N N . LEU A 1 149 ? -28.637 27.548 -29.701 1.00 63.84 149 LEU A N 1
ATOM 1133 C CA . LEU A 1 149 ? -30.057 27.919 -29.688 1.00 63.84 149 LEU A CA 1
ATOM 1134 C C . LEU A 1 149 ? -30.285 29.382 -29.272 1.00 63.84 149 LEU A C 1
ATOM 1136 O O . LEU A 1 149 ? -31.241 29.997 -29.736 1.00 63.84 149 LEU A O 1
ATOM 1140 N N . ARG A 1 150 ? -29.410 29.953 -28.433 1.00 60.38 150 ARG A N 1
ATOM 1141 C CA . ARG A 1 150 ? -29.454 31.382 -28.078 1.00 60.38 150 ARG A CA 1
ATOM 1142 C C . ARG A 1 150 ? -28.890 32.276 -29.183 1.00 60.38 150 ARG A C 1
ATOM 1144 O O . ARG A 1 150 ? -29.514 33.280 -29.498 1.00 60.38 150 ARG A O 1
ATOM 1151 N N . ALA A 1 151 ? -27.787 31.881 -29.822 1.00 62.84 151 ALA A N 1
ATOM 1152 C CA . ALA A 1 151 ? -27.211 32.637 -30.937 1.00 62.84 151 ALA A CA 1
ATOM 1153 C C . ALA A 1 151 ? -28.170 32.739 -32.140 1.00 62.84 151 ALA A C 1
ATOM 1155 O O . ALA A 1 151 ? -28.286 33.800 -32.739 1.00 62.84 151 ALA A O 1
ATOM 1156 N N . GLY A 1 152 ? -28.931 31.679 -32.439 1.00 61.12 152 GLY A N 1
ATOM 1157 C CA . GLY A 1 152 ? -29.917 31.687 -33.528 1.00 61.12 152 GLY A CA 1
ATOM 1158 C C . GLY A 1 152 ? -31.178 32.528 -33.276 1.00 61.12 152 GLY A C 1
ATOM 1159 O O . GLY A 1 152 ? -31.921 32.783 -34.220 1.00 61.12 152 GLY A O 1
ATOM 1160 N N . ARG A 1 153 ? -31.445 32.968 -32.034 1.00 59.53 153 ARG A N 1
ATOM 1161 C CA . ARG A 1 153 ? -32.585 33.853 -31.714 1.00 59.53 153 ARG A CA 1
ATOM 1162 C C . ARG A 1 153 ? -32.254 35.345 -31.786 1.00 59.53 153 ARG A C 1
ATOM 1164 O O . ARG A 1 153 ? -33.184 36.131 -31.886 1.00 59.53 153 ARG A O 1
ATOM 1171 N N . CYS A 1 154 ? -30.978 35.734 -31.785 1.00 57.94 154 CYS A N 1
ATOM 1172 C CA . CYS A 1 154 ? -30.569 37.142 -31.892 1.00 57.94 154 CYS A CA 1
ATOM 1173 C C . CYS A 1 154 ? -30.447 37.660 -33.336 1.00 57.94 154 CYS A C 1
ATOM 1175 O O . CYS A 1 154 ? -30.151 38.830 -33.522 1.00 57.94 154 CYS A O 1
ATOM 1177 N N . SER A 1 155 ? -30.665 36.825 -34.357 1.00 56.94 155 SER A N 1
ATOM 1178 C CA . SER A 1 155 ? -30.510 37.208 -3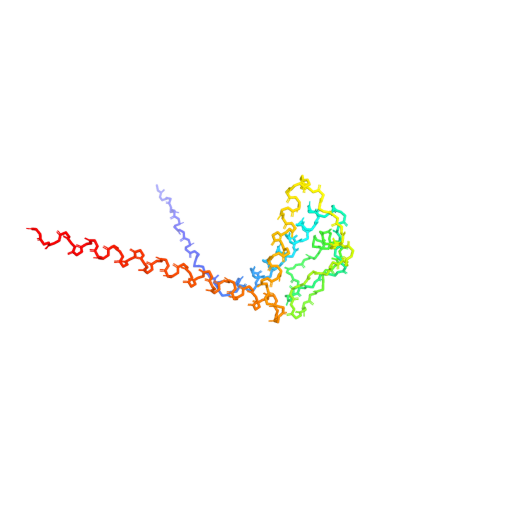5.775 1.00 56.94 155 SER A CA 1
ATOM 1179 C C . SER A 1 155 ? -31.841 37.395 -36.520 1.00 56.94 155 SER A C 1
ATOM 1181 O O . SER A 1 155 ? -31.862 37.325 -37.744 1.00 56.94 155 SER A O 1
ATOM 1183 N N . ARG A 1 156 ? -32.967 37.544 -35.806 1.00 58.22 156 ARG A N 1
ATOM 1184 C CA . ARG A 1 156 ? -34.320 37.682 -36.393 1.00 58.22 156 ARG A CA 1
ATOM 1185 C C . ARG A 1 156 ? -35.060 38.963 -35.978 1.00 58.22 156 ARG A C 1
ATOM 1187 O O . ARG A 1 156 ? -36.285 38.997 -36.032 1.00 58.22 156 ARG A O 1
ATOM 1194 N N . THR A 1 157 ? -34.330 39.989 -35.568 1.00 54.41 157 THR A N 1
ATOM 1195 C CA . THR A 1 157 ? -34.837 41.357 -35.373 1.00 54.41 157 THR A CA 1
ATOM 1196 C C . THR A 1 157 ? -34.114 42.263 -36.340 1.00 54.41 157 THR A C 1
ATOM 1198 O O . THR A 1 157 ? -34.801 43.034 -37.033 1.00 54.41 157 THR A O 1
#

Secondary structure (DSSP, 8-state):
---------------TTTHHHHHHHHHHHHHHHHHHHHHHHHT-TT---SEEEESSPP-S--HHHHHHHTSPPEES-SS-EEE--GGGTTSPPSSS-HHHHHHHHHHHHHHHHHS-SSS-HHHHHHHHHHHHHHHHHHHHHHHHHHHHHHHTTTT--

Radius of gyration: 25.14 Å; chains: 1; bounding box: 71×55×52 Å

pLDDT: mean 77.87, std 17.45, range [34.66, 98.44]

Foldseek 3Di:
DDDDPPDDDPPDPPDPPPCVVVVVQVVLLVVVLVVQVVLCQFFHVPWAFPAWEGLADDPDDCVVVCVSRVHGHHYNDPHTDTHGDPVSVVGQTDNDDPVRSVVVVVVVVVVVVVQPPPDDPVVSVVVVVVVVVVVVVVVVVVVVVVVVVVVVVVPPD